Protein AF-A0A9D1NNK1-F1 (afdb_monomer_lite)

Foldseek 3Di:
DDQQADEDEAEPQVCVDPCNVVVLLVQLVQLARYEYEYAYQQDHVNHGQVRVDVDSPVQVVQVVSPHEEDEDEPVCVVVVVVVQSVCSVVSNTYYYYRYHDHDDDPPDD

Structure (mmCIF, N/CA/C/O backbone):
data_AF-A0A9D1NNK1-F1
#
_entry.id   AF-A0A9D1NNK1-F1
#
loop_
_atom_site.group_PDB
_atom_site.id
_atom_site.type_symbol
_atom_site.label_atom_id
_atom_site.label_alt_id
_atom_site.label_comp_id
_atom_site.label_asym_id
_atom_site.label_entity_id
_atom_site.label_seq_id
_atom_site.pdbx_PDB_ins_code
_atom_site.Cartn_x
_atom_site.Cartn_y
_atom_site.Cartn_z
_atom_site.occupancy
_atom_site.B_iso_or_equiv
_atom_site.auth_seq_id
_atom_site.auth_comp_id
_atom_site.auth_asym_id
_atom_site.auth_atom_id
_atom_site.pdbx_PDB_model_num
ATOM 1 N N . MET A 1 1 ? 19.821 -16.919 -6.162 1.00 53.03 1 MET A N 1
ATOM 2 C CA . MET A 1 1 ? 19.588 -15.630 -6.846 1.00 53.03 1 MET A CA 1
ATOM 3 C C . MET A 1 1 ? 18.601 -14.878 -5.974 1.00 53.03 1 MET A C 1
ATOM 5 O O . MET A 1 1 ? 17.548 -15.445 -5.713 1.00 53.03 1 MET A O 1
ATOM 9 N N . SER A 1 2 ? 18.972 -13.732 -5.398 1.00 67.69 2 SER A N 1
ATOM 10 C CA . SER A 1 2 ? 18.052 -12.974 -4.535 1.00 67.69 2 SER A CA 1
ATOM 11 C C . SER A 1 2 ? 16.827 -12.532 -5.334 1.00 67.69 2 SER A C 1
ATOM 13 O O . SER A 1 2 ? 16.955 -12.226 -6.519 1.00 67.69 2 SER A O 1
ATOM 15 N N . ASP A 1 3 ? 15.656 -12.533 -4.700 1.00 75.88 3 ASP A N 1
ATOM 16 C CA . ASP A 1 3 ? 14.430 -12.000 -5.294 1.00 75.88 3 ASP A CA 1
ATOM 17 C C . ASP A 1 3 ? 14.658 -10.520 -5.664 1.00 75.88 3 ASP A C 1
ATOM 19 O O . ASP A 1 3 ? 15.051 -9.743 -4.788 1.00 75.88 3 ASP A O 1
ATOM 23 N N . PRO A 1 4 ? 14.485 -10.118 -6.938 1.00 86.88 4 PRO A N 1
ATOM 24 C CA . PRO A 1 4 ? 14.721 -8.741 -7.360 1.00 86.88 4 PRO A CA 1
ATOM 25 C C . PRO A 1 4 ? 13.669 -7.764 -6.818 1.00 86.88 4 PRO A C 1
ATOM 27 O O . PRO A 1 4 ? 13.843 -6.554 -6.963 1.00 86.88 4 PRO A O 1
ATOM 30 N N . VAL A 1 5 ? 12.578 -8.265 -6.225 1.00 96.62 5 VAL A N 1
ATOM 31 C CA . VAL A 1 5 ? 11.476 -7.459 -5.703 1.00 96.62 5 VAL A CA 1
ATOM 32 C C . VAL A 1 5 ? 11.583 -7.305 -4.190 1.00 96.62 5 VAL A C 1
ATOM 34 O O . VAL A 1 5 ? 11.470 -8.266 -3.419 1.00 96.62 5 VAL A O 1
ATOM 37 N N . THR A 1 6 ? 11.710 -6.057 -3.754 1.00 97.62 6 THR A N 1
ATOM 38 C CA . THR A 1 6 ? 11.681 -5.695 -2.336 1.00 97.62 6 THR A CA 1
ATOM 39 C C . THR A 1 6 ? 10.235 -5.613 -1.860 1.00 97.62 6 THR A C 1
ATOM 41 O O . THR A 1 6 ? 9.419 -4.928 -2.473 1.00 97.62 6 THR A O 1
ATOM 44 N N . VAL A 1 7 ? 9.914 -6.269 -0.744 1.00 98.06 7 VAL A N 1
ATOM 45 C CA . VAL A 1 7 ? 8.638 -6.075 -0.039 1.00 98.06 7 VAL A CA 1
ATOM 46 C C . VAL A 1 7 ? 8.905 -5.220 1.188 1.00 98.06 7 VAL A C 1
ATOM 48 O O . VAL A 1 7 ? 9.765 -5.557 2.000 1.00 98.06 7 VAL A O 1
ATOM 51 N N . VAL A 1 8 ? 8.172 -4.121 1.316 1.00 97.81 8 VAL A N 1
ATOM 52 C CA . VAL A 1 8 ? 8.209 -3.249 2.488 1.00 97.81 8 VAL A CA 1
ATOM 53 C C . VAL A 1 8 ? 6.890 -3.405 3.222 1.00 97.81 8 VAL A C 1
ATOM 55 O O . VAL A 1 8 ? 5.829 -3.141 2.655 1.00 97.81 8 VAL A O 1
ATOM 58 N N . GLU A 1 9 ? 6.963 -3.841 4.475 1.00 98.12 9 GLU A N 1
ATOM 59 C CA . GLU A 1 9 ? 5.805 -3.843 5.361 1.00 98.12 9 GLU A CA 1
ATOM 60 C C . GLU A 1 9 ? 5.569 -2.439 5.921 1.00 98.12 9 GLU A C 1
ATOM 62 O O . GLU A 1 9 ? 6.504 -1.759 6.342 1.00 98.12 9 GLU A O 1
ATOM 67 N N . LEU A 1 10 ? 4.309 -2.018 5.906 1.00 98.38 10 LEU A N 1
ATOM 68 C CA . LEU A 1 10 ? 3.840 -0.707 6.330 1.00 98.38 10 LEU A CA 1
ATOM 69 C C . LEU A 1 10 ? 2.584 -0.860 7.187 1.00 98.38 10 LEU A C 1
ATOM 71 O O . LEU A 1 10 ? 1.838 -1.834 7.078 1.00 98.38 10 LEU A O 1
ATOM 75 N N . THR A 1 11 ? 2.308 0.154 7.985 1.00 98.06 11 THR A N 1
ATOM 76 C CA . THR A 1 11 ? 1.038 0.387 8.671 1.00 98.06 11 THR A CA 1
ATOM 77 C C . THR A 1 11 ? 0.301 1.559 8.016 1.00 98.06 11 THR A C 1
ATOM 79 O O . THR A 1 11 ? 0.906 2.322 7.255 1.00 98.06 11 THR A O 1
ATOM 82 N N . PRO A 1 12 ? -0.991 1.785 8.320 1.00 98.25 12 PRO A N 1
ATOM 83 C CA . PRO A 1 12 ? -1.672 2.993 7.868 1.00 98.25 12 PRO A CA 1
ATOM 84 C C . PRO A 1 12 ? -0.961 4.281 8.305 1.00 98.25 12 PRO A C 1
ATOM 86 O O . PRO A 1 12 ? -0.937 5.242 7.547 1.00 98.25 12 PRO A O 1
ATOM 89 N N . ALA A 1 13 ? -0.319 4.312 9.479 1.00 97.94 13 ALA A N 1
ATOM 90 C CA . ALA A 1 13 ? 0.412 5.496 9.936 1.00 97.94 13 ALA A CA 1
ATOM 91 C C . ALA A 1 13 ? 1.588 5.868 9.015 1.00 97.94 13 ALA A C 1
ATOM 93 O O . ALA A 1 13 ? 1.850 7.051 8.806 1.00 97.94 13 ALA A O 1
ATOM 94 N N . ASP A 1 14 ? 2.253 4.883 8.407 1.00 98.44 14 ASP A N 1
ATOM 95 C CA . ASP A 1 14 ? 3.387 5.131 7.510 1.00 98.44 14 ASP A CA 1
ATOM 96 C C . ASP A 1 14 ? 2.979 5.856 6.219 1.00 98.44 14 ASP A C 1
ATOM 98 O O . ASP A 1 14 ? 3.783 6.584 5.635 1.00 98.44 14 ASP A O 1
ATOM 102 N N . LEU A 1 15 ? 1.718 5.720 5.790 1.00 98.12 15 LEU A N 1
ATOM 103 C CA . LEU A 1 15 ? 1.183 6.43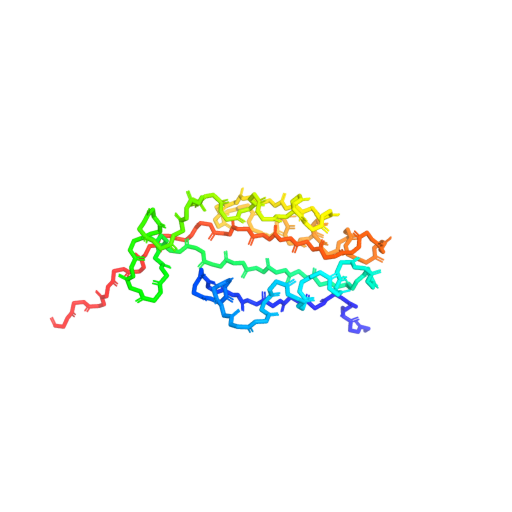7 4.625 1.00 98.12 15 LEU A CA 1
ATOM 104 C C . LEU A 1 15 ? 1.006 7.941 4.890 1.00 98.12 15 LEU A C 1
ATOM 106 O O . LEU A 1 15 ? 0.947 8.721 3.942 1.00 98.12 15 LEU A O 1
ATOM 110 N N . LEU A 1 16 ? 0.927 8.343 6.164 1.00 97.31 16 LEU A N 1
ATOM 111 C CA . LEU A 1 16 ? 0.853 9.743 6.599 1.00 97.31 16 LEU A CA 1
ATOM 112 C C . LEU A 1 16 ? 2.242 10.355 6.827 1.00 97.31 16 LEU A C 1
ATOM 114 O O . LEU A 1 16 ? 2.350 11.561 7.054 1.00 97.31 16 LEU A O 1
ATOM 118 N N . ALA A 1 17 ? 3.302 9.541 6.800 1.00 97.31 17 ALA A N 1
ATOM 119 C CA . ALA A 1 17 ? 4.649 9.995 7.106 1.00 97.31 17 ALA A CA 1
ATOM 120 C C . ALA A 1 17 ? 5.139 11.043 6.098 1.00 97.31 17 ALA A C 1
ATOM 122 O O . ALA A 1 17 ? 4.897 10.957 4.887 1.00 97.31 17 ALA A O 1
ATOM 123 N N . GLU A 1 18 ? 5.915 12.008 6.592 1.00 97.12 18 GLU A N 1
ATOM 124 C CA . GLU A 1 18 ? 6.482 13.054 5.752 1.00 97.12 18 GLU A CA 1
ATOM 125 C C . GLU A 1 18 ? 7.305 12.458 4.593 1.00 97.12 18 GLU A C 1
ATOM 127 O O . GLU A 1 18 ? 8.117 11.528 4.734 1.00 97.12 18 GLU A O 1
ATOM 132 N N . GLY A 1 19 ? 7.045 12.974 3.392 1.00 97.06 19 GLY A N 1
ATOM 133 C CA . GLY A 1 19 ? 7.705 12.546 2.165 1.00 97.06 19 GLY A CA 1
ATOM 134 C C . GLY A 1 19 ? 7.283 11.172 1.635 1.00 97.06 19 GLY A C 1
ATOM 135 O O . GLY A 1 19 ? 7.827 10.766 0.607 1.00 97.06 19 GLY A O 1
ATOM 136 N N . PHE A 1 20 ? 6.326 10.463 2.255 1.00 97.69 20 PHE A N 1
ATOM 137 C CA . PHE A 1 20 ? 5.828 9.184 1.731 1.00 97.69 20 PHE A CA 1
ATOM 138 C C . PHE A 1 20 ? 5.346 9.333 0.279 1.00 97.69 20 PHE A C 1
ATOM 140 O O . PHE A 1 20 ? 5.821 8.628 -0.609 1.00 97.69 20 PHE A O 1
ATOM 147 N N . HIS A 1 21 ? 4.497 10.328 0.012 1.00 98.12 21 HIS A N 1
ATOM 148 C CA . HIS A 1 21 ? 3.968 10.602 -1.327 1.00 98.12 21 HIS A CA 1
ATOM 149 C C . HIS A 1 21 ? 5.055 10.945 -2.355 1.00 98.12 21 HIS A C 1
ATOM 151 O O . HIS A 1 21 ? 5.021 10.455 -3.483 1.00 98.12 21 HIS A O 1
ATOM 157 N N . ALA A 1 22 ? 6.058 11.736 -1.967 1.00 98.31 22 ALA A N 1
ATOM 158 C CA . ALA A 1 22 ? 7.169 12.080 -2.851 1.00 98.31 22 ALA A CA 1
ATOM 159 C C . ALA A 1 22 ? 8.020 10.846 -3.199 1.00 98.31 22 ALA A C 1
ATOM 161 O O . ALA A 1 22 ? 8.381 10.650 -4.363 1.00 98.31 22 ALA A O 1
ATOM 162 N N . ARG A 1 23 ? 8.298 9.986 -2.209 1.00 98.12 23 ARG A N 1
ATOM 163 C CA . ARG A 1 23 ? 9.032 8.726 -2.406 1.00 98.12 23 ARG A CA 1
ATOM 164 C C . ARG A 1 23 ? 8.247 7.740 -3.267 1.00 98.12 23 ARG A C 1
ATOM 166 O O . ARG A 1 23 ? 8.829 7.148 -4.170 1.00 98.12 23 ARG A O 1
ATOM 173 N N . LEU A 1 24 ? 6.942 7.603 -3.039 1.00 98.31 24 LEU A N 1
ATOM 174 C CA . LEU A 1 24 ? 6.078 6.739 -3.842 1.00 98.31 24 LEU A CA 1
ATOM 175 C C . LEU A 1 24 ? 6.011 7.205 -5.300 1.00 98.31 24 LEU A C 1
ATOM 177 O O . LEU A 1 24 ? 6.178 6.397 -6.209 1.00 98.31 24 LEU A O 1
ATOM 181 N N . ASN A 1 25 ? 5.848 8.510 -5.528 1.00 98.56 25 ASN A N 1
ATOM 182 C CA . ASN A 1 25 ? 5.865 9.082 -6.872 1.00 98.56 25 ASN A CA 1
ATOM 183 C C . ASN A 1 25 ? 7.19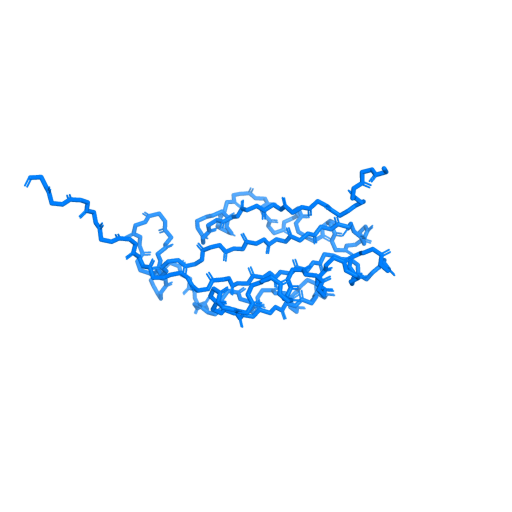9 8.833 -7.590 1.00 98.56 25 ASN A C 1
ATOM 185 O O . ASN A 1 25 ? 7.210 8.437 -8.752 1.00 98.56 25 ASN A O 1
ATOM 189 N N . ARG A 1 26 ? 8.329 9.019 -6.893 1.00 98.62 26 ARG A N 1
ATOM 190 C CA . ARG A 1 26 ? 9.658 8.692 -7.428 1.00 98.62 26 ARG A CA 1
ATOM 191 C C . ARG A 1 26 ? 9.762 7.208 -7.791 1.00 98.62 26 ARG A C 1
ATOM 193 O O . ARG A 1 26 ? 10.126 6.897 -8.916 1.00 98.62 26 ARG A O 1
ATOM 200 N N . ALA A 1 27 ? 9.369 6.309 -6.890 1.00 98.31 27 ALA A N 1
ATOM 201 C CA . ALA A 1 27 ? 9.395 4.867 -7.137 1.00 98.31 27 ALA A CA 1
ATOM 202 C C . ALA A 1 27 ? 8.516 4.448 -8.330 1.00 98.31 27 ALA A C 1
ATOM 204 O O . ALA A 1 27 ? 8.891 3.551 -9.084 1.00 98.31 27 ALA A O 1
ATOM 205 N N . ALA A 1 28 ? 7.366 5.101 -8.518 1.00 98.50 28 ALA A N 1
ATOM 206 C CA . ALA A 1 28 ? 6.491 4.869 -9.662 1.00 98.50 28 ALA A CA 1
ATOM 207 C C . ALA A 1 28 ? 7.135 5.313 -10.986 1.00 98.50 28 ALA A C 1
ATOM 209 O O . ALA A 1 28 ? 7.103 4.555 -11.953 1.00 98.50 28 ALA A O 1
ATOM 210 N N . LEU A 1 29 ? 7.757 6.498 -11.019 1.00 98.50 29 LEU A N 1
ATOM 211 C CA . LEU A 1 29 ? 8.483 7.001 -12.194 1.00 98.50 29 LEU A CA 1
ATOM 212 C C . LEU A 1 29 ? 9.684 6.124 -12.560 1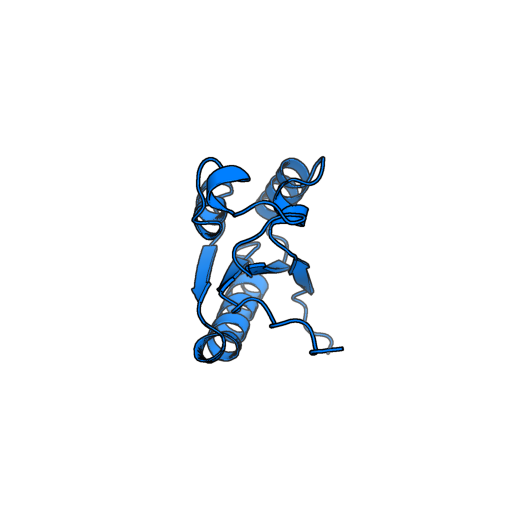.00 98.50 29 LEU A C 1
ATOM 214 O O . LEU A 1 29 ? 9.952 5.909 -13.738 1.00 98.50 29 LEU A O 1
ATOM 218 N N . ASP A 1 30 ? 10.383 5.608 -11.554 1.00 98.25 30 ASP A N 1
ATOM 219 C CA . ASP A 1 30 ? 11.568 4.773 -11.746 1.00 98.25 30 ASP A CA 1
ATOM 220 C C . ASP A 1 30 ? 11.209 3.302 -12.041 1.00 98.25 30 ASP A C 1
ATOM 222 O O . ASP A 1 30 ? 12.101 2.470 -12.201 1.00 98.25 30 ASP A O 1
ATOM 226 N N . HIS A 1 31 ? 9.915 2.958 -12.087 1.00 98.00 31 HIS A N 1
ATOM 227 C CA . HIS A 1 31 ? 9.422 1.583 -12.210 1.00 98.00 31 HIS A CA 1
ATOM 228 C C . HIS A 1 31 ? 10.059 0.621 -11.191 1.00 98.00 31 HIS A C 1
ATOM 230 O O . HIS A 1 31 ? 10.353 -0.534 -11.504 1.00 98.00 31 HIS A O 1
ATOM 236 N N . ALA A 1 32 ? 10.258 1.092 -9.958 1.00 98.19 32 ALA A N 1
ATOM 237 C CA . ALA A 1 32 ? 10.971 0.344 -8.932 1.00 98.19 32 ALA A CA 1
ATOM 238 C C . ALA A 1 32 ? 10.303 -1.021 -8.647 1.00 98.19 32 ALA A C 1
ATOM 240 O O . ALA A 1 32 ? 9.075 -1.079 -8.507 1.00 98.19 32 ALA A O 1
ATOM 241 N N . PRO A 1 33 ? 11.084 -2.111 -8.498 1.00 98.06 33 PRO A N 1
ATOM 242 C CA . PRO A 1 33 ? 10.563 -3.438 -8.187 1.00 98.06 33 PRO A CA 1
ATOM 243 C C . PRO A 1 33 ? 10.195 -3.532 -6.695 1.00 98.06 33 PRO A C 1
ATOM 245 O O . PRO A 1 33 ? 10.902 -4.137 -5.890 1.00 98.06 33 PRO A O 1
ATOM 248 N N . LEU A 1 34 ? 9.096 -2.879 -6.313 1.00 98.25 34 LEU A N 1
ATOM 249 C CA . LEU A 1 34 ? 8.699 -2.658 -4.922 1.00 98.25 34 LEU A CA 1
ATOM 250 C C . LEU A 1 34 ? 7.263 -3.123 -4.667 1.00 98.25 34 LEU A C 1
ATOM 252 O O . LEU A 1 34 ? 6.346 -2.715 -5.371 1.00 98.25 34 LEU A O 1
ATOM 256 N N . VAL A 1 35 ? 7.045 -3.911 -3.619 1.00 98.75 35 VAL A N 1
ATOM 257 C CA . VAL A 1 35 ? 5.707 -4.184 -3.080 1.00 98.75 35 VAL A CA 1
ATOM 258 C C . VAL A 1 35 ? 5.550 -3.451 -1.753 1.00 98.75 35 VAL A C 1
ATOM 260 O O . VAL A 1 35 ? 6.351 -3.630 -0.838 1.00 98.75 35 VAL A O 1
ATOM 263 N N . LEU A 1 36 ? 4.509 -2.632 -1.650 1.00 98.75 36 LEU A N 1
ATOM 264 C CA . LEU A 1 36 ? 4.113 -1.910 -0.444 1.00 98.75 36 LEU A CA 1
ATOM 265 C C . LEU A 1 36 ? 3.012 -2.723 0.239 1.00 98.75 36 LEU A C 1
ATOM 267 O O . LEU A 1 36 ? 1.860 -2.671 -0.190 1.00 98.75 36 LEU A O 1
ATOM 271 N N . LEU A 1 37 ? 3.356 -3.504 1.260 1.00 98.81 37 LEU A N 1
ATOM 272 C CA . LEU A 1 37 ? 2.400 -4.312 2.014 1.00 98.81 37 LEU A CA 1
ATOM 273 C C . LEU A 1 37 ? 1.907 -3.527 3.232 1.00 98.81 37 LEU A C 1
ATOM 275 O O . LEU A 1 37 ? 2.563 -3.499 4.268 1.00 98.81 37 LEU A O 1
ATOM 279 N N . VAL A 1 38 ? 0.740 -2.902 3.113 1.00 98.62 38 VAL A N 1
ATOM 280 C CA . VAL A 1 38 ? 0.095 -2.152 4.195 1.00 98.62 38 VAL A CA 1
ATOM 281 C C . VAL A 1 38 ? -0.754 -3.105 5.035 1.00 98.62 38 VAL A C 1
ATOM 283 O O . VAL A 1 38 ? -1.819 -3.540 4.598 1.00 98.62 38 VAL A O 1
ATOM 286 N N . ARG A 1 39 ? -0.308 -3.419 6.253 1.00 98.12 39 ARG A N 1
ATOM 287 C CA . ARG A 1 39 ? -1.082 -4.166 7.254 1.00 98.12 39 ARG A CA 1
ATOM 288 C C . ARG A 1 39 ? -2.086 -3.228 7.918 1.00 98.12 39 ARG A C 1
ATOM 290 O O . ARG A 1 39 ? -1.758 -2.521 8.866 1.00 98.12 39 ARG A O 1
ATOM 297 N N . ASN A 1 40 ? -3.300 -3.198 7.391 1.00 97.81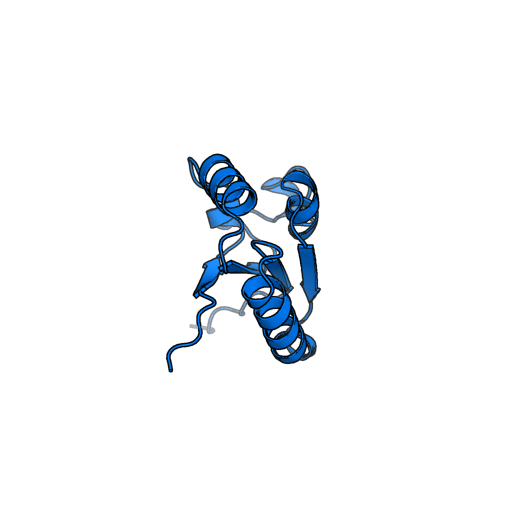 40 ASN A N 1
ATOM 298 C CA . ASN A 1 40 ? -4.371 -2.329 7.848 1.00 97.81 40 ASN A CA 1
ATOM 299 C C . ASN A 1 40 ? -5.197 -3.016 8.945 1.00 97.81 40 ASN A C 1
ATOM 301 O O . ASN A 1 40 ? -6.010 -3.890 8.645 1.00 97.81 40 ASN A O 1
ATOM 305 N N . ASP A 1 41 ? -5.002 -2.595 10.198 1.00 96.38 41 ASP A N 1
ATOM 306 C CA . ASP A 1 41 ? -5.778 -3.046 11.362 1.00 96.38 41 ASP A CA 1
ATOM 307 C C . ASP A 1 41 ? -7.014 -2.179 11.670 1.00 96.38 41 ASP A C 1
ATOM 309 O O . ASP A 1 41 ? -7.694 -2.371 12.683 1.00 96.38 41 ASP A O 1
ATOM 313 N N . GLY A 1 42 ? -7.313 -1.216 10.793 1.00 96.69 42 GLY A N 1
ATOM 314 C CA . GLY A 1 42 ? -8.378 -0.231 10.960 1.00 96.69 42 GLY A CA 1
ATOM 315 C C . GLY A 1 42 ? -7.962 1.030 11.721 1.00 96.69 42 GLY A C 1
ATOM 316 O O . GLY A 1 42 ? -8.827 1.873 11.982 1.00 96.69 42 GLY A O 1
ATOM 317 N N . PHE A 1 43 ? -6.679 1.193 12.065 1.00 96.25 43 PHE A N 1
ATOM 318 C CA . PHE A 1 43 ? -6.172 2.353 12.796 1.00 96.25 43 PHE A CA 1
ATOM 319 C C . PHE A 1 43 ? -4.878 2.915 12.195 1.00 96.25 43 PHE A C 1
ATOM 321 O O . PHE A 1 43 ? -4.048 2.205 11.636 1.00 96.25 43 PHE A O 1
ATOM 328 N N . ALA A 1 44 ? -4.669 4.217 12.371 1.00 96.62 44 ALA A N 1
ATOM 329 C CA . ALA A 1 44 ? -3.404 4.890 12.100 1.00 96.62 44 ALA A CA 1
ATOM 330 C C . ALA A 1 44 ? -2.939 5.582 13.382 1.00 96.62 44 ALA A C 1
ATOM 332 O O . ALA A 1 44 ? -3.617 6.478 13.879 1.00 96.62 44 ALA A O 1
ATOM 333 N N . ALA A 1 45 ? -1.822 5.126 13.959 1.00 93.62 45 ALA A N 1
ATOM 334 C CA . ALA A 1 45 ? -1.290 5.651 15.222 1.00 93.62 45 ALA A CA 1
ATOM 335 C C . ALA A 1 45 ? -2.348 5.734 16.353 1.00 93.62 45 ALA A C 1
ATOM 337 O O . ALA A 1 45 ? -2.380 6.681 17.133 1.00 93.62 45 ALA A O 1
ATOM 338 N N . GLY A 1 46 ? -3.248 4.743 16.426 1.00 93.06 46 GLY A N 1
ATOM 339 C CA . GLY A 1 46 ? -4.329 4.679 17.419 1.00 93.06 46 GLY A CA 1
ATOM 340 C C . GLY A 1 46 ? -5.610 5.441 17.056 1.00 93.06 46 GLY A C 1
ATOM 341 O O . GLY A 1 46 ? -6.612 5.295 17.757 1.00 93.06 46 GLY A O 1
ATOM 342 N N . VAL A 1 47 ? -5.628 6.191 15.953 1.00 96.19 47 VAL A N 1
ATOM 343 C CA . VAL A 1 47 ? -6.817 6.892 15.443 1.00 96.19 47 VAL A CA 1
ATOM 344 C C . VAL A 1 47 ? -7.591 5.978 14.482 1.00 96.19 47 VAL A C 1
ATOM 346 O O . VAL A 1 47 ? -6.965 5.405 13.588 1.00 96.19 47 VAL A O 1
ATOM 349 N N . PRO A 1 48 ? -8.925 5.815 14.621 1.00 96.50 48 PRO A N 1
ATOM 350 C CA . PRO A 1 48 ? -9.732 5.049 13.669 1.00 96.50 48 PRO A CA 1
ATOM 351 C C . PRO A 1 48 ? -9.544 5.535 12.231 1.00 96.50 48 PRO A C 1
ATOM 353 O O . PRO A 1 48 ? -9.529 6.741 11.983 1.00 96.50 48 PRO A O 1
ATOM 356 N N . LEU A 1 49 ? -9.458 4.612 11.272 1.00 96.19 49 LEU A N 1
ATOM 357 C CA . LEU A 1 49 ? -9.120 4.941 9.885 1.00 96.19 49 LEU A CA 1
ATOM 358 C C . LEU A 1 49 ? -10.018 6.022 9.246 1.00 96.19 49 LEU A C 1
ATOM 360 O O . LEU A 1 49 ? -9.459 6.930 8.635 1.00 96.19 49 LEU A O 1
ATOM 364 N N . PRO A 1 50 ? -11.358 6.029 9.436 1.00 97.00 50 PRO A N 1
ATOM 365 C CA . PRO A 1 50 ? -12.224 7.093 8.906 1.00 97.00 50 PRO A CA 1
ATOM 366 C C . PRO A 1 50 ? -12.008 8.481 9.533 1.00 97.00 50 PRO A C 1
ATOM 368 O O . PRO A 1 50 ? -12.524 9.465 9.016 1.00 97.00 50 PRO A O 1
ATOM 371 N N . LEU A 1 51 ? -11.294 8.564 10.661 1.00 97.62 51 LEU A N 1
ATOM 372 C CA . LEU A 1 51 ? -10.909 9.822 11.310 1.00 97.62 51 LEU A CA 1
ATOM 373 C C . LEU A 1 51 ? -9.464 10.226 10.986 1.00 97.62 51 LEU A C 1
ATOM 375 O O . LEU A 1 51 ? -9.113 11.392 11.134 1.00 97.62 51 LEU A O 1
ATOM 379 N N . ALA A 1 52 ? -8.629 9.275 10.559 1.00 97.44 52 ALA A N 1
ATOM 380 C CA . ALA A 1 52 ? -7.240 9.513 10.175 1.00 97.44 52 ALA A CA 1
ATOM 381 C C . ALA A 1 52 ? -7.075 9.827 8.678 1.00 97.44 52 ALA A C 1
ATOM 383 O O . ALA A 1 52 ? -6.181 10.584 8.305 1.00 97.44 52 ALA A O 1
ATOM 384 N N . PHE A 1 53 ? -7.930 9.260 7.822 1.00 97.75 53 PHE A N 1
ATOM 385 C CA . PHE A 1 53 ? -7.882 9.427 6.371 1.00 97.75 53 PHE A CA 1
ATOM 386 C C . PHE A 1 53 ? -9.209 9.942 5.831 1.00 97.75 53 PHE A C 1
ATOM 388 O O . PHE A 1 53 ? -10.269 9.411 6.150 1.00 97.75 53 PHE A O 1
ATOM 395 N N . ALA A 1 54 ? -9.136 10.912 4.917 1.00 97.12 54 ALA A N 1
ATOM 396 C CA . ALA A 1 54 ? -10.307 11.369 4.171 1.00 97.12 54 ALA A CA 1
ATOM 397 C C . ALA A 1 54 ? -10.900 10.256 3.284 1.00 97.12 54 ALA A C 1
ATOM 399 O O . ALA A 1 54 ? -12.113 10.190 3.110 1.00 97.12 54 ALA A O 1
ATOM 400 N N . ASN A 1 55 ? -10.052 9.363 2.754 1.00 97.06 55 ASN A N 1
ATOM 401 C CA . ASN A 1 55 ? -10.474 8.115 2.125 1.00 97.06 55 ASN A CA 1
ATOM 402 C C . ASN A 1 55 ? -9.919 6.916 2.922 1.00 97.06 55 ASN A C 1
ATOM 404 O O . ASN A 1 55 ? -8.712 6.678 2.876 1.00 97.06 55 ASN A O 1
ATOM 408 N N . PRO A 1 56 ? -10.764 6.147 3.633 1.00 96.00 56 PRO A N 1
ATOM 409 C CA . PRO A 1 56 ? -10.319 4.999 4.421 1.00 96.00 56 PRO A CA 1
ATOM 410 C C . PRO A 1 56 ? -10.030 3.744 3.576 1.00 96.00 56 PRO A C 1
ATOM 412 O O . PRO A 1 56 ? -9.609 2.729 4.127 1.00 96.00 56 PRO A O 1
ATOM 415 N N . CYS A 1 57 ? -10.266 3.769 2.261 1.00 97.31 57 CYS A N 1
ATOM 416 C CA . CYS A 1 57 ? -9.872 2.700 1.344 1.00 97.31 57 CYS A CA 1
ATOM 417 C C . CYS A 1 57 ? -8.434 2.953 0.861 1.00 97.31 57 CYS A C 1
ATOM 419 O O . CYS A 1 57 ? -8.210 3.647 -0.129 1.00 97.31 57 CYS A O 1
ATOM 421 N N . LEU A 1 58 ? -7.439 2.440 1.592 1.00 98.44 58 LEU A N 1
ATOM 422 C CA . LEU A 1 58 ? -6.028 2.801 1.380 1.00 98.44 58 LEU A CA 1
ATOM 423 C C . LEU A 1 58 ? -5.489 2.335 0.022 1.00 98.44 58 LEU A C 1
ATOM 425 O O . LEU A 1 58 ? -4.600 2.979 -0.537 1.00 98.44 58 LEU A O 1
ATOM 429 N N . VAL A 1 59 ? -6.035 1.251 -0.538 1.00 98.62 59 VAL A N 1
ATOM 430 C CA . VAL A 1 59 ? -5.676 0.772 -1.880 1.00 98.62 59 VAL A CA 1
ATOM 431 C C . VAL A 1 59 ? -5.963 1.798 -2.983 1.00 98.62 59 VAL A C 1
ATOM 433 O O . VAL A 1 59 ? -5.266 1.798 -3.999 1.00 98.62 59 VAL A O 1
ATOM 436 N N . ASP A 1 60 ? -6.903 2.727 -2.775 1.00 98.50 60 ASP A N 1
ATOM 437 C CA . ASP A 1 60 ? -7.237 3.783 -3.743 1.00 98.50 60 ASP A CA 1
ATOM 438 C C . ASP A 1 60 ? -6.080 4.767 -3.960 1.00 98.50 60 ASP A C 1
ATOM 440 O O . ASP A 1 60 ? -6.064 5.523 -4.931 1.00 98.50 60 ASP A O 1
ATOM 444 N N . LEU A 1 61 ? -5.063 4.733 -3.097 1.00 97.62 61 LEU A N 1
ATOM 445 C CA . LEU A 1 61 ? -3.816 5.454 -3.300 1.00 97.62 61 LEU A CA 1
ATOM 446 C C . LEU A 1 61 ? -3.066 4.972 -4.550 1.00 97.62 61 LEU A C 1
ATOM 448 O O . LEU A 1 61 ? -2.411 5.769 -5.217 1.00 97.62 61 LEU A O 1
ATOM 452 N N . ALA A 1 62 ? -3.153 3.683 -4.883 1.00 98.56 62 ALA A N 1
ATOM 453 C CA . ALA A 1 62 ? -2.410 3.075 -5.983 1.00 98.56 62 ALA A CA 1
ATOM 454 C C . ALA A 1 62 ? -2.638 3.776 -7.345 1.00 98.56 62 ALA A C 1
ATOM 456 O O . ALA A 1 62 ? -1.659 4.234 -7.950 1.00 98.56 62 ALA A O 1
ATOM 457 N N . PRO A 1 63 ? -3.886 3.956 -7.832 1.00 98.31 63 PRO A N 1
ATOM 458 C CA . PRO A 1 63 ? -4.124 4.648 -9.098 1.00 98.31 63 PRO A CA 1
ATOM 459 C C . PRO A 1 63 ? -3.665 6.113 -9.098 1.00 98.31 63 PRO A C 1
ATOM 461 O O . PRO A 1 63 ? -3.262 6.603 -10.154 1.00 98.31 63 PRO A O 1
ATOM 464 N N . CYS A 1 64 ? -3.626 6.796 -7.947 1.00 97.75 64 CYS A N 1
ATOM 465 C CA . CYS A 1 64 ? -3.121 8.174 -7.848 1.00 97.75 64 CYS A CA 1
ATOM 466 C C . CYS A 1 64 ? -1.640 8.304 -8.240 1.00 97.75 64 CYS A C 1
ATOM 468 O O . CYS A 1 64 ? -1.211 9.376 -8.659 1.00 97.75 64 CYS A O 1
ATOM 470 N N . TYR A 1 65 ? -0.874 7.211 -8.156 1.00 98.38 65 TYR A N 1
ATOM 471 C CA . TYR A 1 65 ? 0.528 7.135 -8.586 1.00 98.38 65 TYR A CA 1
ATOM 472 C C . TYR A 1 65 ? 0.721 6.269 -9.832 1.00 98.38 65 TYR A C 1
ATOM 474 O O . TYR A 1 65 ? 1.849 5.919 -10.169 1.00 98.38 65 TYR A O 1
ATOM 482 N N . ARG A 1 66 ? -0.367 5.920 -10.535 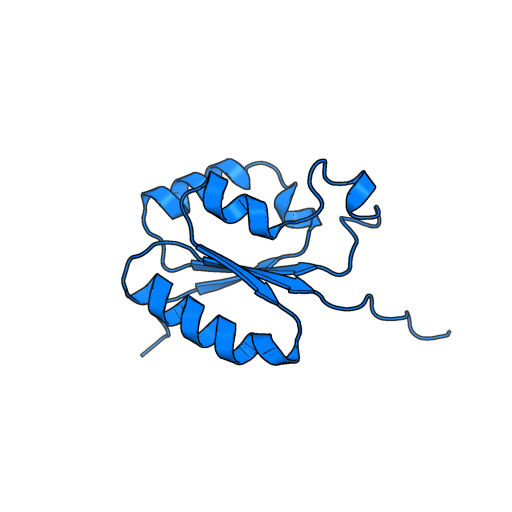1.00 97.94 66 ARG A N 1
ATOM 483 C CA . ARG A 1 66 ? -0.359 5.033 -11.712 1.00 97.94 66 ARG A CA 1
ATOM 484 C C . ARG A 1 66 ? 0.261 3.655 -11.443 1.00 97.94 66 ARG A C 1
ATOM 486 O O . ARG A 1 66 ? 0.801 3.038 -12.359 1.00 97.94 66 ARG A O 1
ATOM 493 N N . ILE A 1 67 ? 0.149 3.163 -10.211 1.00 98.38 67 ILE A N 1
ATOM 494 C CA . ILE A 1 67 ? 0.587 1.820 -9.824 1.00 98.38 67 ILE A CA 1
ATOM 495 C C . ILE A 1 67 ? -0.615 0.897 -9.616 1.00 98.38 67 ILE A C 1
ATOM 497 O O . ILE A 1 67 ? -1.753 1.347 -9.468 1.00 98.38 67 ILE A O 1
ATOM 501 N N . ARG A 1 68 ? -0.374 -0.416 -9.625 1.00 98.56 68 ARG A N 1
ATOM 502 C CA . ARG A 1 68 ? -1.420 -1.410 -9.345 1.00 98.56 68 ARG A CA 1
ATOM 503 C C . ARG A 1 68 ? -1.599 -1.569 -7.838 1.00 98.56 68 ARG A C 1
ATOM 505 O O . ARG A 1 68 ? -0.644 -1.414 -7.078 1.00 98.56 68 ARG A O 1
ATOM 512 N N . GLY A 1 69 ? -2.814 -1.914 -7.422 1.00 98.56 69 GLY A N 1
ATOM 513 C CA . GLY A 1 69 ? -3.091 -2.233 -6.032 1.00 98.56 69 GLY A CA 1
ATOM 514 C C . GLY A 1 69 ? -4.127 -3.336 -5.866 1.00 98.56 69 GLY A C 1
ATOM 515 O O . GLY A 1 69 ? -4.934 -3.577 -6.764 1.00 98.56 69 GLY A O 1
ATOM 516 N N . ALA A 1 70 ? -4.081 -4.014 -4.723 1.00 98.75 70 ALA A N 1
ATOM 517 C CA . ALA A 1 70 ? -5.056 -5.021 -4.324 1.00 98.75 70 ALA A CA 1
ATOM 518 C C . ALA A 1 70 ? -5.366 -4.893 -2.833 1.00 98.75 70 ALA A C 1
ATOM 520 O O . ALA A 1 70 ? -4.459 -4.768 -2.013 1.00 98.75 70 ALA A O 1
ATOM 521 N N . ARG A 1 71 ? -6.651 -4.958 -2.486 1.00 98.62 71 ARG A N 1
ATOM 522 C CA . ARG A 1 71 ? -7.117 -5.038 -1.103 1.00 98.62 71 ARG A CA 1
ATOM 523 C C . ARG A 1 71 ? -7.540 -6.467 -0.810 1.00 98.62 71 ARG A C 1
ATOM 525 O O . ARG A 1 71 ? -8.352 -7.022 -1.546 1.00 98.62 71 ARG A O 1
ATOM 532 N N . VAL A 1 72 ? -6.964 -7.066 0.225 1.00 98.62 72 VAL A N 1
ATOM 533 C CA . VAL A 1 72 ? -7.059 -8.509 0.477 1.00 98.62 72 VAL A CA 1
ATOM 534 C C . VAL A 1 72 ? -7.215 -8.825 1.957 1.00 98.62 72 VAL A C 1
ATOM 536 O O . VAL A 1 72 ? -6.901 -8.014 2.825 1.00 98.62 72 VAL A O 1
ATOM 539 N N . VAL A 1 73 ? -7.693 -10.034 2.226 1.00 98.00 73 VAL A N 1
ATOM 540 C CA . VAL A 1 73 ? -7.698 -10.678 3.546 1.00 98.00 73 VAL A CA 1
ATOM 541 C C . VAL A 1 73 ? -6.514 -11.657 3.650 1.00 98.00 73 VAL A C 1
ATOM 543 O O . VAL A 1 73 ? -5.921 -11.983 2.613 1.00 98.00 73 VAL A O 1
ATOM 546 N N . PRO A 1 74 ? -6.132 -12.128 4.854 1.00 97.69 74 PRO A N 1
ATOM 547 C CA . PRO A 1 74 ? -4.944 -12.967 5.049 1.00 97.69 74 PRO A CA 1
ATOM 548 C C . PRO A 1 74 ? -4.892 -14.218 4.168 1.00 97.69 74 PRO A C 1
ATOM 550 O O . PRO A 1 74 ? -3.826 -14.570 3.670 1.00 97.69 74 PRO A O 1
ATOM 553 N N . GLU A 1 75 ? -6.034 -14.845 3.899 1.00 98.06 75 GLU A N 1
ATOM 554 C CA . GLU A 1 75 ? -6.143 -16.061 3.086 1.00 98.06 75 GLU A CA 1
ATOM 555 C C . GLU A 1 75 ? -5.745 -15.831 1.620 1.00 98.06 75 GLU A C 1
ATOM 557 O O . GLU A 1 75 ? -5.316 -16.759 0.938 1.00 98.06 75 GLU A O 1
ATOM 562 N N . ALA A 1 76 ? -5.864 -14.595 1.128 1.00 98.38 76 ALA A N 1
ATOM 563 C CA . ALA A 1 76 ? -5.514 -14.216 -0.239 1.00 98.38 76 ALA A CA 1
ATOM 564 C C . ALA A 1 76 ? -4.117 -13.576 -0.355 1.00 98.38 76 ALA A C 1
ATOM 566 O O . ALA A 1 76 ? -3.686 -13.244 -1.465 1.00 98.38 76 ALA A O 1
ATOM 567 N N . LEU A 1 77 ? -3.404 -13.386 0.763 1.00 98.50 77 LEU A N 1
ATOM 568 C CA . LEU A 1 77 ? -2.144 -12.645 0.793 1.00 98.50 77 LEU A CA 1
ATOM 569 C C . LEU A 1 77 ? -1.052 -13.320 -0.040 1.00 98.50 77 LEU A C 1
ATOM 571 O O . LEU A 1 77 ? -0.448 -12.657 -0.876 1.00 98.50 77 LEU A O 1
ATOM 575 N N . GLU A 1 78 ? -0.825 -14.621 0.146 1.00 98.38 78 GLU A N 1
ATOM 576 C CA . GLU A 1 78 ? 0.258 -15.349 -0.534 1.00 98.38 78 GLU A CA 1
ATOM 577 C C . GLU A 1 78 ? 0.109 -15.312 -2.060 1.00 98.38 78 GLU A C 1
ATOM 579 O O . GLU A 1 78 ? 1.039 -14.946 -2.781 1.00 98.38 78 GLU A O 1
ATOM 584 N N . ALA A 1 79 ? -1.096 -15.598 -2.564 1.00 98.62 79 ALA A N 1
ATOM 585 C CA . ALA A 1 79 ? -1.384 -15.530 -3.996 1.00 98.62 79 ALA A CA 1
ATOM 586 C C . ALA A 1 79 ? -1.211 -14.104 -4.550 1.00 98.62 79 ALA A C 1
ATOM 588 O O . ALA A 1 79 ? -0.691 -13.907 -5.651 1.00 98.62 79 ALA A O 1
ATOM 589 N N . THR A 1 80 ? -1.607 -13.095 -3.772 1.00 98.75 80 THR A N 1
ATOM 590 C CA . THR A 1 80 ? -1.486 -11.686 -4.167 1.00 98.75 80 THR A CA 1
ATOM 591 C C . THR A 1 80 ? -0.036 -11.214 -4.145 1.00 98.75 80 THR A C 1
ATOM 593 O O . THR A 1 80 ? 0.373 -10.492 -5.050 1.00 98.75 80 THR A O 1
ATOM 596 N N . LEU A 1 81 ? 0.764 -11.649 -3.168 1.00 98.56 81 LEU A N 1
ATOM 597 C CA . LEU A 1 81 ? 2.200 -11.378 -3.107 1.00 98.56 81 LEU A CA 1
ATOM 598 C C . LEU A 1 81 ? 2.925 -11.986 -4.304 1.00 98.56 81 LEU A C 1
ATOM 600 O O . LEU A 1 81 ? 3.712 -11.286 -4.940 1.00 98.56 81 LEU A O 1
ATOM 604 N N . ALA A 1 82 ? 2.630 -13.240 -4.657 1.00 98.25 82 ALA A N 1
ATOM 605 C CA . ALA A 1 82 ? 3.200 -13.874 -5.844 1.00 98.25 82 ALA A CA 1
ATOM 606 C C . ALA A 1 82 ? 2.889 -13.055 -7.107 1.00 98.25 82 ALA A C 1
ATOM 608 O O . ALA A 1 82 ? 3.796 -12.675 -7.852 1.00 98.25 82 ALA A O 1
ATOM 609 N N . ARG A 1 83 ? 1.620 -12.665 -7.286 1.00 98.31 83 ARG A N 1
ATOM 610 C CA . ARG A 1 83 ? 1.200 -11.832 -8.417 1.00 98.31 83 ARG A CA 1
ATOM 611 C C . ARG A 1 83 ? 1.871 -10.456 -8.419 1.00 98.31 83 ARG A C 1
ATOM 613 O O . ARG A 1 83 ? 2.285 -9.979 -9.474 1.00 98.31 83 ARG A O 1
ATOM 620 N N . ALA A 1 84 ? 1.968 -9.805 -7.265 1.00 98.56 84 ALA A N 1
ATOM 621 C CA . ALA A 1 84 ? 2.600 -8.499 -7.128 1.00 98.56 84 ALA A CA 1
ATOM 622 C C . ALA A 1 84 ? 4.089 -8.563 -7.490 1.00 98.56 84 ALA A C 1
ATOM 624 O O . ALA A 1 84 ? 4.572 -7.716 -8.240 1.00 98.56 84 ALA A O 1
ATOM 625 N N . ARG A 1 85 ? 4.796 -9.612 -7.050 1.00 98.25 85 ARG A N 1
ATOM 626 C CA . ARG A 1 85 ? 6.198 -9.853 -7.416 1.00 98.25 85 ARG A CA 1
ATOM 627 C C . ARG A 1 85 ? 6.378 -10.013 -8.920 1.00 98.25 85 ARG A C 1
ATOM 629 O O . ARG A 1 85 ? 7.241 -9.355 -9.487 1.00 98.25 85 ARG A O 1
ATOM 636 N N . GLU A 1 86 ? 5.540 -10.805 -9.585 1.00 97.56 86 GLU A N 1
ATOM 637 C CA . GLU A 1 86 ? 5.582 -10.939 -11.049 1.00 97.56 86 GLU A CA 1
ATOM 638 C C . GLU A 1 86 ? 5.375 -9.598 -11.763 1.00 97.56 86 GLU A C 1
ATOM 640 O O . GLU A 1 86 ? 6.075 -9.284 -12.723 1.00 97.56 86 GLU A O 1
ATOM 645 N N . VAL A 1 87 ? 4.417 -8.790 -11.294 1.00 97.56 87 VAL A N 1
ATOM 646 C CA . VAL A 1 87 ? 4.153 -7.453 -11.842 1.00 97.56 87 VAL A CA 1
ATOM 647 C C . VAL A 1 87 ? 5.380 -6.554 -11.713 1.00 97.56 87 VAL A C 1
ATOM 649 O O . VAL A 1 87 ? 5.787 -5.940 -12.702 1.00 97.56 87 VAL A O 1
ATOM 652 N N . CYS A 1 88 ? 5.960 -6.485 -10.516 1.00 98.06 88 CYS A N 1
ATOM 653 C CA . CYS A 1 88 ? 7.123 -5.653 -10.234 1.00 98.06 88 CYS A CA 1
ATOM 654 C C . CYS A 1 88 ? 8.347 -6.121 -11.034 1.00 98.06 88 CYS A C 1
ATOM 656 O O . CYS A 1 88 ? 9.023 -5.306 -11.658 1.00 98.06 88 CYS A O 1
ATOM 658 N N . ALA A 1 89 ? 8.597 -7.433 -11.086 1.00 96.88 89 ALA A N 1
ATOM 659 C CA . ALA A 1 89 ? 9.703 -8.026 -11.838 1.00 96.88 89 ALA A CA 1
ATOM 660 C C . ALA A 1 89 ? 9.574 -7.824 -13.358 1.00 96.88 89 ALA A C 1
ATOM 662 O O . ALA A 1 89 ? 10.583 -7.707 -14.049 1.00 96.88 89 ALA A O 1
ATOM 663 N N . ALA A 1 90 ? 8.348 -7.725 -13.881 1.00 96.81 90 ALA A N 1
ATOM 664 C CA . ALA A 1 90 ? 8.080 -7.393 -15.281 1.00 96.81 90 ALA A CA 1
ATOM 665 C C . ALA A 1 90 ? 8.257 -5.893 -15.613 1.00 96.81 90 ALA A C 1
ATOM 667 O O . ALA A 1 90 ? 7.959 -5.476 -16.731 1.00 96.81 90 ALA A O 1
ATOM 668 N N . GLY A 1 91 ? 8.714 -5.065 -14.664 1.00 96.75 91 GLY A N 1
ATOM 669 C CA . GLY A 1 91 ? 8.982 -3.641 -14.890 1.00 96.75 91 GLY A CA 1
ATOM 670 C C . GLY A 1 91 ? 7.730 -2.763 -14.911 1.00 96.75 91 GLY A C 1
ATOM 671 O O . GLY A 1 91 ? 7.762 -1.636 -15.398 1.00 96.75 91 GLY A O 1
ATOM 672 N N . HIS A 1 92 ? 6.606 -3.239 -14.371 1.00 97.44 92 HIS A N 1
ATOM 673 C CA . HIS A 1 92 ? 5.377 -2.443 -14.288 1.00 97.44 92 HIS A CA 1
ATOM 674 C C . HIS A 1 92 ? 5.347 -1.476 -13.095 1.00 97.44 92 HIS A C 1
ATOM 676 O O . HIS A 1 92 ? 4.314 -0.857 -12.840 1.00 97.44 92 HIS A O 1
ATOM 682 N N . GLY A 1 93 ? 6.476 -1.317 -12.402 1.00 97.94 93 GLY A N 1
ATOM 683 C CA . GLY A 1 93 ? 6.614 -0.458 -11.236 1.00 97.94 93 GLY A CA 1
ATOM 684 C C . GLY A 1 93 ? 6.040 -1.060 -9.955 1.00 97.94 93 GLY A C 1
ATOM 685 O O . GLY A 1 93 ? 5.749 -2.259 -9.915 1.00 97.94 93 GLY A O 1
ATOM 686 N N . PRO A 1 94 ? 5.902 -0.233 -8.903 1.00 98.69 94 PRO A N 1
ATOM 687 C CA . PRO A 1 94 ? 5.470 -0.698 -7.597 1.00 98.69 94 PRO A CA 1
ATOM 688 C C . PRO A 1 94 ? 4.073 -1.330 -7.596 1.00 98.69 94 PRO A C 1
ATOM 690 O O . PRO A 1 94 ? 3.239 -1.064 -8.465 1.00 98.69 94 PRO A O 1
ATOM 693 N N . PHE A 1 95 ? 3.788 -2.115 -6.561 1.00 98.81 95 PHE A N 1
ATOM 694 C CA . PHE A 1 95 ? 2.471 -2.689 -6.297 1.00 98.81 95 PHE A CA 1
ATOM 695 C C . PHE A 1 95 ? 2.076 -2.437 -4.840 1.00 98.81 95 PHE A C 1
ATOM 697 O O . PHE A 1 95 ? 2.851 -2.735 -3.934 1.00 98.81 95 PHE A O 1
ATOM 704 N N . LEU A 1 96 ? 0.874 -1.919 -4.592 1.00 98.88 96 LEU A N 1
ATOM 705 C CA . LEU A 1 96 ? 0.360 -1.702 -3.237 1.00 98.88 96 LEU A CA 1
ATOM 706 C C . LEU A 1 96 ? -0.615 -2.813 -2.834 1.00 98.88 96 LEU A C 1
ATOM 708 O O . LEU A 1 96 ? -1.632 -3.030 -3.485 1.00 98.88 96 LEU A O 1
ATOM 712 N N . ILE A 1 97 ? -0.328 -3.512 -1.742 1.00 98.88 97 ILE A N 1
ATOM 713 C CA . ILE A 1 97 ? -1.241 -4.483 -1.139 1.00 98.88 97 ILE A CA 1
ATOM 714 C C . ILE A 1 97 ? -1.781 -3.883 0.155 1.00 98.88 97 ILE A C 1
ATOM 716 O O . ILE A 1 97 ? -1.027 -3.662 1.096 1.00 98.88 97 ILE A O 1
ATOM 720 N N . GLU A 1 98 ? -3.085 -3.640 0.215 1.00 98.75 98 GLU A N 1
ATOM 721 C CA . GLU A 1 98 ? -3.782 -3.328 1.460 1.00 98.75 98 GLU A CA 1
ATOM 722 C C . GLU A 1 98 ? -4.282 -4.640 2.070 1.00 98.75 98 GLU A C 1
ATOM 724 O O . GLU A 1 98 ? -5.285 -5.207 1.633 1.00 98.75 98 GLU A O 1
ATOM 729 N N . LEU A 1 99 ? -3.572 -5.143 3.074 1.00 98.69 99 LEU A N 1
ATOM 730 C CA . LEU A 1 99 ? -3.959 -6.339 3.806 1.00 98.69 99 LEU A CA 1
ATOM 731 C C . LEU A 1 99 ? -4.822 -5.951 5.005 1.00 98.69 99 LEU A C 1
ATOM 733 O O . LEU A 1 99 ? -4.330 -5.351 5.958 1.00 98.69 99 LEU A O 1
ATOM 737 N N . LEU A 1 100 ? -6.090 -6.346 4.982 1.00 97.94 100 LEU A N 1
ATOM 738 C CA . LEU A 1 100 ? -6.995 -6.191 6.112 1.00 97.94 100 LEU A CA 1
ATOM 739 C C . LEU A 1 100 ? -6.666 -7.236 7.173 1.00 97.94 100 LEU A C 1
ATOM 741 O O . LEU A 1 100 ? -6.977 -8.416 7.019 1.00 97.94 100 LEU A O 1
ATOM 745 N N . VAL A 1 101 ? -6.029 -6.792 8.250 1.00 92.44 101 VAL A N 1
ATOM 746 C CA . VAL A 1 101 ? -5.777 -7.613 9.433 1.00 92.44 101 VAL A CA 1
ATOM 747 C C . VAL A 1 101 ? -6.767 -7.202 10.516 1.00 92.44 101 VAL A C 1
ATOM 749 O O . VAL A 1 101 ? -7.013 -6.025 10.732 1.00 92.44 101 VAL A O 1
ATOM 752 N N . GLY A 1 102 ? -7.400 -8.151 11.201 1.00 84.94 102 GLY A N 1
ATOM 753 C CA . GLY A 1 102 ? -8.156 -7.795 12.403 1.00 84.94 102 GLY A CA 1
ATOM 754 C C . GLY A 1 102 ? -7.205 -7.201 13.446 1.00 84.94 102 GLY A C 1
ATOM 755 O O . GLY A 1 102 ? -6.065 -7.655 13.560 1.00 84.94 102 GLY A O 1
ATOM 756 N N . ARG A 1 103 ? -7.651 -6.208 14.226 1.00 75.31 103 ARG A N 1
ATOM 757 C CA . ARG A 1 103 ? -6.844 -5.700 15.341 1.00 75.31 103 ARG A CA 1
ATOM 758 C C . ARG A 1 103 ? -6.595 -6.836 16.343 1.00 75.31 103 ARG A C 1
ATOM 760 O O . ARG A 1 103 ? -7.57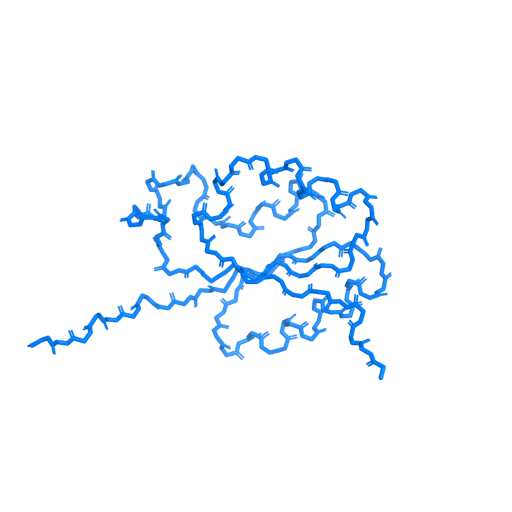2 -7.408 16.838 1.00 75.31 103 ARG A O 1
ATOM 767 N N . PRO A 1 104 ? -5.335 -7.156 16.686 1.00 65.50 104 PRO A N 1
ATOM 768 C CA . PRO A 1 104 ? -5.056 -8.128 17.732 1.00 65.50 104 PRO A CA 1
ATOM 769 C C . PRO A 1 104 ? -5.699 -7.660 19.036 1.00 65.50 104 PRO A C 1
ATOM 771 O O . PRO A 1 104 ? -5.518 -6.512 19.453 1.00 65.50 104 PRO A O 1
ATOM 774 N N . THR A 1 105 ? -6.470 -8.529 19.688 1.00 61.97 105 THR A N 1
ATOM 775 C CA . THR A 1 105 ? -6.920 -8.243 21.051 1.00 61.97 105 THR A CA 1
ATOM 776 C C . THR A 1 105 ? -5.676 -8.243 21.942 1.00 61.97 105 THR A C 1
ATOM 778 O O . THR A 1 105 ? -4.921 -9.217 21.886 1.00 61.97 105 THR A O 1
ATOM 781 N N . PRO A 1 106 ? -5.406 -7.186 22.730 1.00 61.12 106 PRO A N 1
ATOM 782 C CA . PRO A 1 106 ? -4.277 -7.213 23.649 1.00 61.12 106 PRO A CA 1
ATOM 783 C C . PRO A 1 106 ? -4.424 -8.407 24.605 1.00 61.12 106 PRO A C 1
ATOM 785 O O . PRO A 1 106 ? -5.556 -8.756 24.967 1.00 61.12 106 PRO A O 1
ATOM 788 N N . PRO A 1 107 ? -3.315 -9.058 25.000 1.00 55.28 107 PRO A N 1
ATOM 789 C CA . PRO A 1 107 ? -3.377 -10.125 25.987 1.00 55.28 107 PRO A CA 1
ATOM 790 C C . PRO A 1 107 ? -4.058 -9.589 27.249 1.00 55.28 107 PRO A C 1
ATOM 792 O O . PRO A 1 107 ? -3.764 -8.480 27.699 1.00 55.28 107 PRO A O 1
ATOM 795 N N . LYS A 1 108 ? -5.007 -10.357 27.792 1.00 57.56 108 LYS A N 1
ATOM 796 C CA . LYS A 1 108 ? -5.595 -10.042 29.096 1.00 57.56 108 LYS A CA 1
ATOM 797 C C . LYS A 1 108 ? -4.473 -10.148 30.131 1.00 57.56 108 LYS A C 1
ATOM 799 O O . LYS A 1 108 ? -3.865 -11.213 30.235 1.00 57.56 108 LYS A O 1
ATOM 804 N N . GLY A 1 109 ? -4.170 -9.033 30.795 1.00 60.16 109 GLY A N 1
ATOM 805 C CA . GLY A 1 109 ? -3.327 -9.013 31.992 1.00 60.16 109 GLY A CA 1
ATOM 806 C C . GLY A 1 109 ? -4.015 -9.670 33.177 1.00 60.16 109 GLY A C 1
ATOM 807 O O . GLY A 1 109 ? -5.262 -9.806 33.132 1.00 60.16 109 GLY A O 1
#

Secondary structure (DSSP, 8-state):
---SPEEEEE-GGGGGSTTHHHHHHHHHHTT--EEEEEEE-SEETTEEHHHH-SS--GGGHHHHTT-EEEEE-GGGHHHHHHHHHHHHHTT---EEEEEEPPPPPPPP-

Sequence (109 aa):
MSDPVTVVELTPADLLAEGFHARLNRAALDHAPLVLLVRNDGFAAGVPLPLAFANPCLVDLAPCYRIRGARVVPEALEATLARAREVCAAGHGPFLIELLVGRPTPPKG

Radius of gyration: 14.28 Å; chains: 1; bounding box: 32×29×47 Å

InterPro domains:
  IPR001017 Dehydrogenase, E1 component [PF00676] (20-103)
  IPR029061 Thiamin diphosphate-binding fold [SSF52518] (20-103)

Organism: NCBI:txid2840947

pLDDT: mean 94.41, std 10.3, range [53.03, 98.88]